Protein AF-A0A847XRB1-F1 (afdb_monomer_lite)

Radius of gyration: 18.7 Å; chains: 1; bounding box: 72×41×44 Å

pLDDT: mean 73.91, std 16.91, range [29.23, 96.62]

Sequence (181 aa):
MKMIVIVGLMLFAHIESNDKYLEAYTYLNNCKNLKELDKRICKNKSANHFPINVVHEVYPLSVLIFGKEIIQNSIMPNVPHNQTMLNEFIGEFDSEHNFEPFESNQLMDLFANNEKSQIYVAFSKPVGNLLFAELAYNLNPKAKVNSIRDLTRFNNGLAVLFIFDNNEKIKEVRKKLNHYD

Structure (mmCIF, N/CA/C/O backbone):
data_AF-A0A847XRB1-F1
#
_entry.id   AF-A0A847XRB1-F1
#
loop_
_atom_site.group_PDB
_atom_site.id
_atom_site.type_symbol
_atom_site.label_atom_id
_atom_site.label_alt_id
_atom_site.label_comp_id
_atom_site.label_asym_id
_atom_site.label_entity_id
_atom_site.label_seq_id
_atom_site.pdbx_PDB_ins_code
_atom_site.Cartn_x
_atom_site.Cartn_y
_atom_site.Cartn_z
_atom_site.occupancy
_atom_site.B_iso_or_equiv
_atom_site.auth_seq_id
_atom_site.auth_comp_id
_atom_site.auth_asym_id
_atom_site.auth_atom_id
_atom_site.pdbx_PDB_model_num
ATOM 1 N N . MET A 1 1 ? -53.043 23.570 14.976 1.00 44.16 1 MET A N 1
ATOM 2 C CA . MET A 1 1 ? -52.375 22.453 15.675 1.00 44.16 1 MET A CA 1
ATOM 3 C C . MET A 1 1 ? -52.204 21.283 14.713 1.00 44.16 1 MET A C 1
ATOM 5 O O . MET A 1 1 ? -53.174 20.591 14.446 1.00 44.16 1 MET A O 1
ATOM 9 N N . LYS A 1 2 ? -51.000 21.115 14.158 1.00 33.03 2 LYS A N 1
ATOM 10 C CA . LYS A 1 2 ? -50.297 19.833 13.967 1.00 33.03 2 LYS A CA 1
ATOM 11 C C . LYS A 1 2 ? -48.953 20.139 13.307 1.00 33.03 2 LYS A C 1
ATOM 13 O O . LYS A 1 2 ? -48.881 20.538 12.153 1.00 33.03 2 LYS A O 1
ATOM 18 N N . MET A 1 3 ? -47.926 20.031 14.137 1.00 32.31 3 MET A N 1
ATOM 19 C CA . MET A 1 3 ? -46.514 20.069 13.797 1.00 32.31 3 MET A CA 1
ATOM 20 C C . MET A 1 3 ? -46.191 18.751 13.090 1.00 32.31 3 MET A C 1
ATOM 22 O O . MET A 1 3 ? -46.518 17.693 13.625 1.00 32.31 3 MET A O 1
ATOM 26 N N . ILE A 1 4 ? -45.570 18.801 11.916 1.00 33.34 4 ILE A N 1
ATOM 27 C CA . ILE A 1 4 ? -44.864 17.644 11.367 1.00 33.34 4 ILE A CA 1
ATOM 28 C C . ILE A 1 4 ? -43.425 18.094 11.173 1.00 33.34 4 ILE A C 1
ATOM 30 O O . ILE A 1 4 ? -43.090 18.828 10.249 1.00 33.34 4 ILE A O 1
ATOM 34 N N . VAL A 1 5 ? -42.605 17.685 12.134 1.00 34.84 5 VAL A N 1
ATOM 35 C CA . VAL A 1 5 ? -41.154 17.671 12.032 1.00 34.84 5 VAL A CA 1
ATOM 36 C C . VAL A 1 5 ? -40.813 16.449 11.191 1.00 34.84 5 VAL A C 1
ATOM 38 O O . VAL A 1 5 ? -41.105 15.330 11.604 1.00 34.84 5 VAL A O 1
ATOM 41 N N . ILE A 1 6 ? -40.203 16.649 10.026 1.00 35.84 6 ILE A N 1
ATOM 42 C CA . ILE A 1 6 ? -39.497 15.569 9.337 1.00 35.84 6 ILE A CA 1
ATOM 43 C C . ILE A 1 6 ? -38.014 15.794 9.601 1.00 35.84 6 ILE A C 1
ATOM 45 O O . ILE A 1 6 ? -37.354 16.591 8.939 1.00 35.84 6 ILE A O 1
ATOM 49 N N . VAL A 1 7 ? -37.518 15.101 10.627 1.00 40.09 7 VAL A N 1
ATOM 50 C CA . VAL A 1 7 ? -36.095 14.806 10.788 1.00 40.09 7 VAL A CA 1
ATOM 51 C C . VAL A 1 7 ? -35.764 13.771 9.714 1.00 40.09 7 VAL A C 1
ATOM 53 O O . VAL A 1 7 ? -36.069 12.592 9.865 1.00 40.09 7 VAL A O 1
ATOM 56 N N . GLY A 1 8 ? -35.229 14.229 8.586 1.00 29.50 8 GLY A N 1
ATOM 57 C CA . GLY A 1 8 ? -34.733 13.368 7.518 1.00 29.50 8 GLY A CA 1
ATOM 58 C C . GLY A 1 8 ? -33.240 13.148 7.702 1.00 29.50 8 GLY A C 1
ATOM 59 O O . GLY A 1 8 ? -32.460 14.069 7.490 1.00 29.50 8 GLY A O 1
ATOM 60 N N . LEU A 1 9 ? -32.891 11.944 8.151 1.00 30.52 9 LEU A N 1
ATOM 61 C CA . LEU A 1 9 ? -31.550 11.433 8.421 1.00 30.52 9 LEU A CA 1
ATOM 62 C C . LEU A 1 9 ? -30.497 11.845 7.379 1.00 30.52 9 LEU A C 1
ATOM 64 O O . LEU A 1 9 ? -30.696 11.707 6.174 1.00 30.52 9 LEU A O 1
ATOM 68 N N . MET A 1 10 ? -29.332 12.237 7.897 1.00 33.31 10 MET A N 1
ATOM 69 C CA . MET A 1 10 ? -28.056 12.259 7.188 1.00 33.31 10 MET A CA 1
ATOM 70 C C . MET A 1 10 ? -27.779 10.888 6.555 1.00 33.31 10 MET A C 1
ATOM 72 O O . MET A 1 10 ? -27.400 9.945 7.244 1.00 33.31 10 MET A O 1
ATOM 76 N N . LEU A 1 11 ? -27.917 10.793 5.238 1.00 29.23 11 LEU A N 1
ATOM 77 C CA . LEU A 1 11 ? -27.205 9.812 4.427 1.00 29.23 11 LEU A CA 1
ATOM 78 C C . LEU A 1 11 ? -26.038 10.556 3.783 1.00 29.23 11 LEU A C 1
ATOM 80 O O . LEU A 1 11 ? -26.133 11.059 2.666 1.00 29.23 11 LEU A O 1
ATOM 84 N N . PHE A 1 12 ? -24.934 10.668 4.523 1.00 34.16 12 PHE A N 1
ATOM 85 C CA . PHE A 1 12 ? -23.647 10.931 3.895 1.00 34.16 12 PHE A CA 1
ATOM 86 C C . PHE A 1 12 ? -23.272 9.665 3.128 1.00 34.16 12 PHE A C 1
ATOM 88 O O . PHE A 1 12 ? -22.651 8.756 3.671 1.00 34.16 12 PHE A O 1
ATOM 95 N N . ALA A 1 13 ? -23.670 9.600 1.859 1.00 32.03 13 ALA A N 1
ATOM 96 C CA . ALA A 1 13 ? -22.897 8.856 0.882 1.00 32.03 13 ALA A CA 1
ATOM 97 C C . ALA A 1 13 ? -21.523 9.536 0.8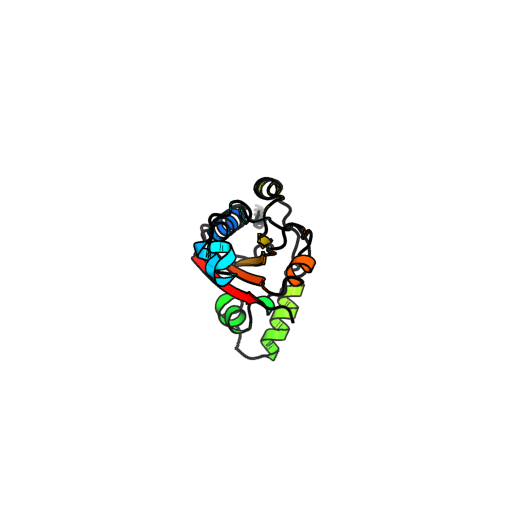51 1.00 32.03 13 ALA A C 1
ATOM 99 O O . ALA A 1 13 ? -21.351 10.604 0.263 1.00 32.03 13 ALA A O 1
ATOM 100 N N . HIS A 1 14 ? -20.592 8.987 1.627 1.00 38.59 14 HIS A N 1
ATOM 101 C CA . HIS A 1 14 ? -19.204 9.404 1.651 1.00 38.59 14 HIS A CA 1
ATOM 102 C C . HIS A 1 14 ? -18.666 9.105 0.251 1.00 38.59 14 HIS A C 1
ATOM 104 O O . HIS A 1 14 ? -18.404 7.956 -0.091 1.00 38.59 14 HIS A O 1
ATOM 110 N N . ILE A 1 15 ? -18.604 10.128 -0.599 1.00 41.69 15 ILE A N 1
ATOM 111 C CA . ILE A 1 15 ? -17.754 10.092 -1.782 1.00 41.69 15 ILE A CA 1
ATOM 112 C C . ILE A 1 15 ? -16.354 9.932 -1.199 1.00 41.69 15 ILE A C 1
ATOM 114 O O . ILE A 1 15 ? -15.816 10.883 -0.635 1.00 41.69 15 ILE A O 1
ATOM 118 N N . GLU A 1 16 ? -15.832 8.707 -1.203 1.00 52.34 16 GLU A N 1
ATOM 119 C CA . GLU A 1 16 ? -14.469 8.436 -0.769 1.00 52.34 16 GLU A CA 1
ATOM 120 C C . GLU A 1 16 ? -13.547 9.317 -1.601 1.00 52.34 16 GLU A C 1
ATOM 122 O O . GLU A 1 16 ? -13.468 9.208 -2.825 1.00 52.34 16 GLU A O 1
ATOM 127 N N . SER A 1 17 ? -12.942 10.281 -0.922 1.00 54.03 17 SER A N 1
ATOM 128 C CA . SER A 1 17 ? -12.148 11.315 -1.546 1.00 54.03 17 SER A CA 1
ATOM 129 C C . SER A 1 17 ? -10.959 10.706 -2.283 1.00 54.03 17 SER A C 1
ATOM 131 O O . SER A 1 17 ? -10.149 9.971 -1.706 1.00 54.03 17 SER A O 1
ATOM 133 N N . ASN A 1 18 ? -10.822 11.066 -3.561 1.00 68.00 18 ASN A N 1
ATOM 134 C CA . ASN A 1 18 ? -9.648 10.773 -4.384 1.00 68.00 18 ASN A CA 1
ATOM 135 C C . ASN A 1 18 ? -8.331 11.260 -3.726 1.00 68.00 18 ASN A C 1
ATOM 137 O O . ASN A 1 18 ? -7.251 10.795 -4.100 1.00 68.00 18 ASN A O 1
ATOM 141 N N . ASP A 1 19 ? -8.391 12.153 -2.732 1.00 80.19 19 ASP A N 1
ATOM 142 C CA . ASP A 1 19 ? -7.217 12.776 -2.121 1.00 80.19 19 ASP A CA 1
ATOM 143 C C . ASP A 1 19 ? -6.359 11.782 -1.327 1.00 80.19 19 ASP A C 1
ATOM 145 O O . ASP A 1 19 ? -5.130 11.852 -1.400 1.00 80.19 19 ASP A O 1
ATOM 149 N N . LYS A 1 20 ? -6.965 10.795 -0.645 1.00 86.44 20 LYS A N 1
ATOM 150 C CA . LYS A 1 20 ? -6.208 9.755 0.087 1.00 86.44 20 LYS A CA 1
ATOM 151 C C . LYS A 1 20 ? -5.339 8.922 -0.853 1.00 86.44 20 LYS A C 1
ATOM 153 O O . LYS A 1 20 ? -4.178 8.645 -0.550 1.00 86.44 20 LYS A O 1
ATOM 158 N N . TYR A 1 21 ? -5.887 8.552 -2.008 1.00 85.62 21 TYR A N 1
ATOM 159 C CA . TYR A 1 21 ? -5.166 7.803 -3.034 1.00 85.62 21 TYR A CA 1
ATOM 160 C C . TYR A 1 21 ? -4.049 8.625 -3.664 1.00 85.62 21 TYR A C 1
ATOM 162 O O . TYR A 1 21 ? -2.940 8.119 -3.832 1.00 85.62 21 TYR A O 1
ATOM 170 N N . LEU A 1 22 ? -4.310 9.896 -3.981 1.00 85.12 22 LEU A N 1
ATOM 171 C CA . LEU A 1 22 ? -3.303 10.786 -4.555 1.00 85.12 22 LEU A CA 1
ATOM 172 C C . LEU A 1 22 ? -2.139 11.028 -3.583 1.00 85.12 22 LEU A C 1
ATOM 174 O O . LEU A 1 22 ? -0.971 10.983 -3.982 1.00 85.12 22 LEU A O 1
ATOM 178 N N . GLU A 1 23 ? -2.443 11.252 -2.306 1.00 90.50 23 GLU A N 1
ATOM 179 C CA . GLU A 1 23 ? -1.453 11.428 -1.244 1.00 90.50 23 GLU A CA 1
ATOM 180 C C . GLU A 1 23 ? -0.621 10.145 -1.053 1.00 90.50 23 GLU A C 1
ATOM 182 O O . GLU A 1 23 ? 0.613 10.199 -1.054 1.00 90.50 23 GLU A O 1
ATOM 187 N N . ALA A 1 24 ? -1.269 8.975 -0.984 1.00 91.19 24 ALA A N 1
ATOM 188 C CA . ALA A 1 24 ? -0.596 7.680 -0.877 1.00 91.19 24 ALA A CA 1
ATOM 189 C C . ALA A 1 24 ? 0.280 7.373 -2.098 1.00 91.19 24 ALA A C 1
ATOM 191 O O . ALA A 1 24 ? 1.436 6.972 -1.952 1.00 91.19 24 ALA A O 1
ATOM 192 N N . TYR A 1 25 ? -0.222 7.618 -3.307 1.00 87.31 25 TYR A N 1
ATOM 193 C CA . TYR A 1 25 ? 0.550 7.457 -4.533 1.00 87.31 25 TYR A CA 1
ATOM 194 C C . TYR A 1 25 ? 1.766 8.383 -4.556 1.00 87.31 25 TYR A C 1
ATOM 196 O O . TYR A 1 25 ? 2.877 7.928 -4.817 1.00 87.31 25 TYR A O 1
ATOM 204 N N . THR A 1 26 ? 1.593 9.662 -4.215 1.00 87.19 26 THR A N 1
ATOM 205 C CA . THR A 1 26 ? 2.699 10.630 -4.140 1.00 87.19 26 THR A CA 1
ATOM 206 C C . THR A 1 26 ? 3.749 10.193 -3.120 1.00 87.19 26 THR A C 1
ATOM 208 O O . THR A 1 26 ? 4.952 10.285 -3.383 1.00 87.19 26 THR A O 1
ATOM 211 N N . TYR A 1 27 ? 3.312 9.658 -1.977 1.00 91.44 27 TYR A N 1
ATOM 212 C CA . TYR A 1 27 ? 4.201 9.092 -0.970 1.00 91.44 27 TYR A CA 1
ATOM 213 C C . TYR A 1 27 ? 4.998 7.899 -1.515 1.00 91.44 27 TYR A C 1
ATOM 215 O O . TYR A 1 27 ? 6.211 7.828 -1.301 1.00 91.44 27 TYR A O 1
ATOM 223 N N . LEU A 1 28 ? 4.346 6.963 -2.209 1.00 88.44 28 LEU A N 1
ATOM 224 C CA . LEU A 1 28 ? 4.997 5.769 -2.756 1.00 88.44 28 LEU A CA 1
ATOM 225 C C . LEU A 1 28 ? 5.900 6.098 -3.940 1.00 88.44 28 LEU A C 1
ATOM 227 O O . LEU A 1 28 ? 6.988 5.539 -4.046 1.00 88.44 28 LEU A O 1
ATOM 231 N N . ASN A 1 29 ? 5.531 7.075 -4.766 1.00 83.62 29 ASN A N 1
ATOM 232 C CA . ASN A 1 29 ? 6.309 7.549 -5.911 1.00 83.62 29 ASN A CA 1
ATOM 233 C C . ASN A 1 29 ? 7.577 8.341 -5.500 1.00 83.62 29 ASN A C 1
ATOM 235 O O . ASN A 1 29 ? 8.129 9.130 -6.265 1.00 83.62 29 ASN A O 1
ATOM 239 N N . ASN A 1 30 ? 8.065 8.120 -4.276 1.00 83.75 30 ASN A N 1
ATOM 240 C CA . ASN A 1 30 ? 9.294 8.653 -3.719 1.00 83.75 30 ASN A CA 1
ATOM 241 C C . ASN A 1 30 ? 10.207 7.500 -3.276 1.00 83.75 30 ASN A C 1
ATOM 243 O O . ASN A 1 30 ? 9.949 6.809 -2.291 1.00 83.75 30 ASN A O 1
ATOM 247 N N . CYS A 1 31 ? 11.351 7.351 -3.949 1.00 79.44 31 CYS A N 1
ATOM 248 C CA . CYS A 1 31 ? 12.332 6.293 -3.676 1.00 79.44 31 CYS A CA 1
ATOM 249 C C . CYS A 1 31 ? 12.782 6.202 -2.208 1.00 79.44 31 CYS A C 1
ATOM 251 O O . CYS A 1 31 ? 13.107 5.114 -1.732 1.00 79.44 31 CYS A O 1
ATOM 253 N N . LYS A 1 32 ? 12.831 7.322 -1.471 1.00 83.25 32 LYS A N 1
ATOM 254 C CA . LYS A 1 32 ? 13.231 7.302 -0.052 1.00 83.25 32 LYS A CA 1
ATOM 255 C C . LYS A 1 32 ? 12.247 6.500 0.799 1.00 83.25 32 LYS A C 1
ATOM 257 O O . LYS A 1 32 ? 12.672 5.878 1.770 1.00 83.25 32 LYS A O 1
ATOM 262 N N . ASN A 1 33 ? 10.976 6.496 0.407 1.00 85.44 33 ASN A N 1
ATOM 263 C CA . ASN A 1 33 ? 9.896 5.790 1.083 1.00 85.44 33 ASN A CA 1
ATOM 264 C C . ASN A 1 33 ? 9.804 4.310 0.684 1.00 85.44 33 ASN A C 1
ATOM 266 O O . ASN A 1 33 ? 9.090 3.570 1.355 1.00 85.44 33 ASN A O 1
ATOM 270 N N . LEU A 1 34 ? 10.519 3.884 -0.365 1.00 81.38 34 LEU A N 1
ATOM 271 C CA . LEU A 1 34 ? 10.528 2.505 -0.874 1.00 81.38 34 LEU A CA 1
ATOM 272 C C . LEU A 1 34 ? 11.869 1.784 -0.684 1.00 81.38 34 LEU A C 1
ATOM 274 O O . LEU A 1 34 ? 12.061 0.683 -1.195 1.00 81.38 34 LEU A O 1
ATOM 278 N N . LYS A 1 35 ? 12.819 2.384 0.042 1.00 78.38 35 LYS A N 1
ATOM 279 C CA . LYS A 1 35 ? 14.164 1.816 0.249 1.00 78.38 35 LYS A CA 1
ATOM 280 C C . LYS A 1 35 ? 14.140 0.420 0.888 1.00 78.38 35 LYS A C 1
ATOM 282 O O . LYS A 1 35 ? 15.120 -0.311 0.755 1.00 78.38 35 LYS A O 1
ATOM 287 N N . GLU A 1 36 ? 13.074 0.099 1.622 1.00 78.69 36 GLU A N 1
ATOM 288 C CA . GLU A 1 36 ? 12.857 -1.187 2.279 1.00 78.69 36 GLU A CA 1
ATOM 289 C C . GLU A 1 36 ? 12.544 -2.308 1.282 1.00 78.69 36 GLU A C 1
ATOM 291 O O . GLU A 1 36 ? 12.980 -3.428 1.517 1.00 78.69 36 GLU A O 1
ATOM 296 N N . LEU A 1 37 ? 11.847 -2.011 0.177 1.00 77.56 37 LEU A N 1
ATOM 297 C CA . LEU A 1 37 ? 11.430 -3.001 -0.823 1.00 77.56 37 LEU A CA 1
ATOM 298 C C . LEU A 1 37 ? 12.637 -3.587 -1.577 1.00 77.56 37 LEU A C 1
ATOM 300 O O . LEU A 1 37 ? 12.780 -4.801 -1.670 1.00 77.56 37 LEU A O 1
ATOM 304 N N . ASP A 1 38 ? 13.529 -2.725 -2.076 1.00 73.12 38 ASP A N 1
ATOM 305 C CA . ASP A 1 38 ? 14.890 -3.085 -2.493 1.00 73.12 38 ASP A CA 1
ATOM 306 C C . ASP A 1 38 ? 15.716 -1.808 -2.689 1.00 73.12 38 ASP A C 1
ATOM 308 O O . ASP A 1 38 ? 15.345 -0.886 -3.421 1.00 73.12 38 ASP A O 1
ATOM 312 N N . LYS A 1 39 ? 16.918 -1.772 -2.109 1.00 72.12 39 LYS A N 1
ATOM 313 C CA . LYS A 1 39 ? 17.873 -0.690 -2.362 1.00 72.12 39 LYS A CA 1
ATOM 314 C C . LYS A 1 39 ? 18.235 -0.578 -3.846 1.00 72.12 39 LYS A C 1
ATOM 316 O O . LYS A 1 39 ? 18.568 0.522 -4.260 1.00 72.12 39 LYS A O 1
ATOM 321 N N . ARG A 1 40 ? 18.209 -1.662 -4.636 1.00 67.19 40 ARG A N 1
ATOM 322 C CA . ARG A 1 40 ? 18.515 -1.690 -6.082 1.00 67.19 40 ARG A CA 1
ATOM 323 C C . ARG A 1 40 ? 17.494 -0.929 -6.916 1.00 67.19 40 ARG A C 1
ATOM 325 O O . ARG A 1 40 ? 17.917 -0.184 -7.796 1.00 67.19 40 ARG A O 1
ATOM 332 N N . ILE A 1 41 ? 16.204 -1.039 -6.591 1.00 69.12 41 ILE A N 1
ATOM 333 C CA . ILE A 1 41 ? 15.139 -0.229 -7.209 1.00 69.12 41 ILE A CA 1
ATOM 334 C C . ILE A 1 41 ? 15.480 1.259 -7.083 1.00 69.12 41 ILE A C 1
ATOM 336 O O . ILE A 1 41 ? 15.352 2.011 -8.048 1.00 69.12 41 ILE A O 1
ATOM 340 N N . CYS A 1 42 ? 16.002 1.651 -5.916 1.00 70.00 42 CYS A N 1
ATOM 341 C CA . CYS A 1 42 ? 16.349 3.030 -5.583 1.00 70.00 42 CYS A CA 1
ATOM 342 C C . CYS A 1 42 ? 17.805 3.424 -5.910 1.00 70.00 42 CYS A C 1
ATOM 344 O O . CYS A 1 42 ? 18.158 4.595 -5.770 1.00 70.00 42 CYS A O 1
ATOM 346 N N . LYS A 1 43 ? 18.682 2.479 -6.290 1.00 63.22 43 LYS A N 1
ATOM 347 C CA . LYS A 1 43 ? 20.142 2.710 -6.370 1.00 63.22 43 LYS A CA 1
ATOM 348 C C . LYS A 1 43 ? 20.632 3.282 -7.688 1.00 63.22 43 LYS A C 1
ATOM 350 O O . LYS A 1 43 ? 21.797 3.638 -7.765 1.00 63.22 43 LYS A O 1
ATOM 355 N N . ASN A 1 44 ? 19.778 3.443 -8.685 1.00 51.31 44 ASN A N 1
ATOM 356 C CA . ASN A 1 44 ? 20.116 4.161 -9.905 1.00 51.31 44 ASN A CA 1
ATOM 357 C C . ASN A 1 44 ? 18.912 5.010 -10.298 1.00 51.31 44 ASN A C 1
ATOM 359 O O . ASN A 1 44 ? 17.784 4.536 -10.197 1.00 51.31 44 ASN A O 1
ATOM 363 N N . LYS A 1 45 ? 19.143 6.243 -10.770 1.00 48.50 45 LYS A N 1
ATOM 364 C CA . LYS A 1 45 ? 18.142 7.106 -11.429 1.00 48.50 45 LYS A CA 1
ATOM 365 C C . LYS A 1 45 ? 17.683 6.491 -12.765 1.00 48.50 45 LYS A C 1
ATOM 367 O O . LYS A 1 45 ? 17.820 7.089 -13.827 1.00 48.50 45 LYS A O 1
ATOM 372 N N . SER A 1 46 ? 17.214 5.254 -12.723 1.00 51.44 46 SER A N 1
ATOM 373 C CA . SER A 1 46 ? 16.608 4.552 -13.833 1.00 51.44 46 SER A CA 1
ATOM 374 C C . SER A 1 46 ? 15.180 5.073 -13.921 1.00 51.44 46 SER A C 1
ATOM 376 O O . SER A 1 46 ? 14.320 4.700 -13.126 1.00 51.44 46 SER A O 1
ATOM 378 N N . ALA A 1 47 ? 14.933 5.946 -14.897 1.00 56.34 47 ALA A N 1
ATOM 379 C CA . ALA A 1 47 ? 13.587 6.352 -15.301 1.00 56.34 47 ALA A CA 1
ATOM 380 C C . ALA A 1 47 ? 12.700 5.156 -15.714 1.00 56.34 47 ALA A C 1
ATOM 382 O O . ALA A 1 47 ? 11.538 5.346 -16.032 1.00 56.34 47 ALA A O 1
ATOM 383 N N . ASN A 1 48 ? 13.235 3.930 -15.716 1.00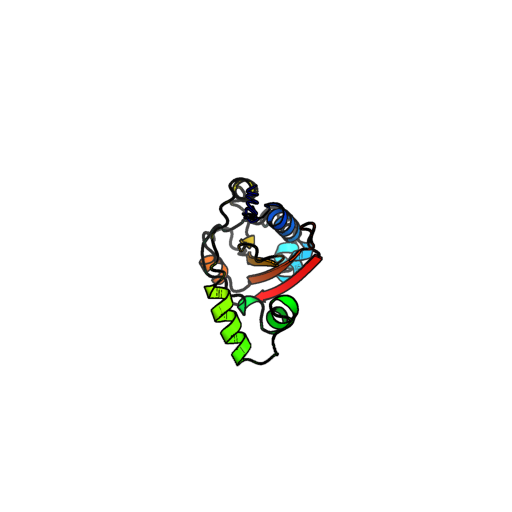 59.78 48 ASN A N 1
ATOM 384 C CA . ASN A 1 48 ? 12.513 2.723 -16.087 1.00 59.78 48 ASN A CA 1
ATOM 385 C C . ASN A 1 48 ? 11.782 2.089 -14.892 1.00 59.78 48 ASN A C 1
ATOM 387 O O . ASN A 1 48 ? 10.899 1.277 -15.101 1.00 59.78 48 ASN A O 1
ATOM 391 N N . HIS A 1 49 ? 12.119 2.413 -13.637 1.00 68.50 49 HIS A N 1
ATOM 392 C CA . HIS A 1 49 ? 11.407 1.838 -12.479 1.00 68.50 49 HIS A CA 1
ATOM 393 C C . HIS A 1 49 ? 10.225 2.695 -12.005 1.00 68.50 49 HIS A C 1
ATOM 395 O O . HIS A 1 49 ? 9.437 2.240 -11.187 1.00 68.50 49 HIS A O 1
ATOM 401 N N . PHE A 1 50 ? 10.128 3.936 -12.482 1.00 70.94 50 PHE A N 1
ATOM 402 C CA . PHE A 1 50 ? 9.153 4.933 -12.044 1.00 70.94 50 PHE A CA 1
ATOM 403 C C . PHE A 1 50 ? 8.585 5.695 -13.251 1.00 70.94 50 PHE A C 1
ATOM 405 O O . PHE A 1 50 ? 9.250 5.742 -14.285 1.00 70.94 50 PHE A O 1
ATOM 412 N N . PRO A 1 51 ? 7.419 6.359 -13.132 1.00 75.44 51 PRO A N 1
ATOM 413 C CA . PRO A 1 51 ? 6.455 6.275 -12.026 1.00 75.44 51 PRO A CA 1
ATOM 414 C C . PRO A 1 51 ? 5.874 4.870 -11.822 1.00 75.44 51 PRO A C 1
ATOM 416 O O . PRO A 1 51 ? 5.918 4.053 -12.736 1.00 75.44 51 PRO A O 1
ATOM 419 N N . ILE A 1 52 ? 5.386 4.586 -10.615 1.00 81.06 52 ILE A N 1
ATOM 420 C CA . ILE A 1 52 ? 4.796 3.290 -10.232 1.00 81.06 52 ILE A CA 1
ATOM 421 C C . ILE A 1 52 ? 3.539 3.012 -11.067 1.00 81.06 52 ILE A C 1
ATOM 423 O O . ILE A 1 52 ? 2.725 3.912 -11.252 1.00 81.06 52 ILE A O 1
ATOM 427 N N . ASN A 1 53 ? 3.362 1.769 -11.519 1.00 80.56 53 ASN A N 1
ATOM 428 C CA . ASN A 1 53 ? 2.128 1.328 -12.169 1.00 80.56 53 ASN A CA 1
ATOM 429 C C . ASN A 1 53 ? 1.093 0.889 -11.137 1.00 80.56 53 ASN A C 1
ATOM 431 O O . ASN A 1 53 ? 1.392 0.073 -10.265 1.00 80.56 53 ASN A O 1
ATOM 435 N N . VAL A 1 54 ? -0.136 1.382 -11.256 1.00 78.25 54 VAL A N 1
ATOM 436 C CA . VAL A 1 54 ? -1.244 0.890 -10.434 1.00 78.25 54 VAL A CA 1
ATOM 437 C C . VAL A 1 54 ? -1.901 -0.286 -11.144 1.00 78.25 54 VAL A C 1
ATOM 439 O O . VAL A 1 54 ? -2.259 -0.203 -12.317 1.00 78.25 54 VAL A O 1
ATOM 442 N N . VAL A 1 55 ? -2.014 -1.403 -10.436 1.00 76.94 55 VAL A N 1
ATOM 443 C CA . VAL A 1 55 ? -2.706 -2.600 -10.903 1.00 76.94 55 VAL A CA 1
ATOM 444 C C . VAL A 1 55 ? -4.163 -2.486 -10.486 1.00 76.94 55 VAL A C 1
ATOM 446 O O . VAL A 1 55 ? -4.477 -2.383 -9.299 1.00 76.94 55 VAL A O 1
ATOM 449 N N . HIS A 1 56 ? -5.045 -2.512 -11.478 1.00 69.50 56 HIS A N 1
ATOM 450 C CA . HIS A 1 56 ? -6.485 -2.460 -11.286 1.00 69.50 56 HIS A CA 1
ATOM 451 C C . HIS A 1 56 ? -7.037 -3.878 -11.297 1.00 69.50 56 HIS A C 1
ATOM 453 O O . HIS A 1 56 ? -7.459 -4.376 -12.337 1.00 69.50 56 HIS A O 1
ATOM 459 N N . GLU A 1 57 ? -7.011 -4.551 -10.151 1.00 59.44 57 GLU A N 1
ATOM 460 C CA . GLU A 1 57 ? -7.635 -5.865 -10.047 1.00 59.44 57 GLU A CA 1
ATOM 461 C C . GLU A 1 57 ? -8.283 -6.107 -8.690 1.00 59.44 57 GLU A C 1
ATOM 463 O O . GLU A 1 57 ? -7.859 -5.582 -7.661 1.00 59.44 57 GLU A O 1
ATOM 468 N N . VAL A 1 58 ? -9.330 -6.927 -8.734 1.00 49.91 58 VAL A N 1
ATOM 469 C CA . VAL A 1 58 ? -10.138 -7.361 -7.604 1.00 49.91 58 VAL A CA 1
ATOM 470 C C . VAL A 1 58 ? -9.560 -8.652 -7.051 1.00 49.91 58 VAL A C 1
ATOM 472 O O . VAL A 1 58 ? -9.594 -9.698 -7.699 1.00 49.91 58 VAL A O 1
ATOM 475 N N . TYR A 1 59 ? -9.068 -8.593 -5.823 1.00 59.50 59 TYR A N 1
ATOM 476 C CA . TYR A 1 59 ? -8.839 -9.778 -5.009 1.00 59.50 59 TYR A CA 1
ATOM 477 C C . TYR A 1 59 ? -9.032 -9.392 -3.546 1.00 59.50 59 TYR A C 1
ATOM 479 O O . TYR A 1 59 ? -8.684 -8.266 -3.187 1.00 59.50 59 TYR A O 1
ATOM 487 N N . PRO A 1 60 ? -9.549 -10.283 -2.688 1.00 56.34 60 PRO A N 1
ATOM 488 C CA . PRO A 1 60 ? -9.539 -10.034 -1.254 1.00 56.34 60 PRO A CA 1
ATOM 489 C C . PRO A 1 60 ? -8.085 -9.888 -0.785 1.00 56.34 60 PRO A C 1
ATOM 491 O O . PRO A 1 60 ? -7.330 -10.862 -0.753 1.00 56.34 60 PRO A O 1
ATOM 494 N N . LEU A 1 61 ? -7.666 -8.665 -0.461 1.00 66.81 61 LEU A N 1
ATOM 495 C CA . LEU A 1 61 ? -6.409 -8.443 0.242 1.00 66.81 61 LEU A CA 1
ATOM 496 C C . LEU A 1 61 ? -6.674 -8.760 1.710 1.00 66.81 61 LEU A C 1
ATOM 498 O O . LEU A 1 61 ? -7.386 -8.026 2.393 1.00 66.81 61 LEU A O 1
ATOM 502 N N . SER A 1 62 ? -6.092 -9.846 2.198 1.00 74.06 62 SER A N 1
ATOM 503 C CA . SER A 1 62 ? -6.197 -10.151 3.618 1.00 74.06 62 SER A CA 1
ATOM 504 C C . SER A 1 62 ? -5.277 -9.234 4.414 1.00 74.06 62 SER A C 1
ATOM 506 O O . SER A 1 62 ? -4.081 -9.132 4.118 1.00 74.06 62 SER A O 1
ATOM 508 N N . VAL A 1 63 ? -5.786 -8.618 5.483 1.00 85.31 63 VAL A N 1
ATOM 509 C CA . VAL A 1 63 ? -4.959 -7.786 6.382 1.00 85.31 63 VAL A CA 1
ATOM 510 C C . VAL A 1 63 ? -3.848 -8.582 7.084 1.00 85.31 63 VAL A C 1
ATOM 512 O O . VAL A 1 63 ? -2.924 -7.987 7.644 1.00 85.31 63 VAL A O 1
ATOM 515 N N . LEU A 1 64 ? -3.868 -9.920 6.993 1.00 85.62 64 LEU A N 1
ATOM 516 C CA . LEU A 1 64 ? -2.783 -10.810 7.421 1.00 85.62 64 LEU A CA 1
ATOM 517 C C . LEU A 1 64 ? -1.408 -10.419 6.877 1.00 85.62 64 LEU A C 1
ATOM 519 O O . LEU A 1 64 ? -0.414 -10.624 7.578 1.00 85.62 64 LEU A O 1
ATOM 523 N N . ILE A 1 65 ? -1.334 -9.821 5.684 1.00 83.00 65 ILE A N 1
ATOM 524 C CA . ILE A 1 65 ? -0.065 -9.395 5.066 1.00 83.00 65 ILE A CA 1
ATOM 525 C C . ILE A 1 65 ? 0.736 -8.419 5.943 1.00 83.00 65 ILE A C 1
ATOM 527 O O . ILE A 1 65 ? 1.956 -8.311 5.819 1.00 83.00 65 ILE A O 1
ATOM 531 N N . PHE A 1 66 ? 0.072 -7.711 6.861 1.00 87.50 66 PHE A N 1
ATOM 532 C CA . PHE A 1 66 ? 0.710 -6.768 7.778 1.00 87.50 66 PHE A CA 1
ATOM 533 C C . PHE A 1 66 ? 1.331 -7.442 9.006 1.00 87.50 66 PHE A C 1
ATOM 535 O O . PHE A 1 66 ? 2.156 -6.843 9.701 1.00 87.50 66 PHE A O 1
ATOM 542 N N . GLY A 1 67 ? 0.982 -8.702 9.261 1.00 88.25 67 GLY A N 1
ATOM 543 C CA . GLY A 1 67 ? 1.401 -9.440 10.439 1.00 88.25 67 GLY A CA 1
ATOM 544 C C . GLY A 1 67 ? 0.739 -8.955 11.732 1.00 88.25 67 GLY A C 1
ATOM 545 O O . GLY A 1 67 ? 0.199 -7.853 11.843 1.00 88.25 67 GLY A O 1
ATOM 546 N N . LYS A 1 68 ? 0.817 -9.814 12.751 1.00 89.06 68 LYS A N 1
ATOM 547 C CA . LYS A 1 68 ? 0.103 -9.662 14.026 1.00 89.06 68 LYS A CA 1
ATOM 548 C C . LYS A 1 68 ? 0.329 -8.310 14.714 1.00 89.06 68 LYS A C 1
ATOM 550 O O . LYS A 1 68 ? -0.631 -7.716 15.185 1.00 89.06 68 LYS A O 1
ATOM 555 N N . GLU A 1 69 ? 1.568 -7.827 14.767 1.00 90.19 69 GLU A N 1
ATOM 556 C CA . GLU A 1 69 ? 1.916 -6.594 15.488 1.00 90.19 69 GLU A CA 1
ATOM 557 C C . GLU A 1 69 ? 1.220 -5.355 14.905 1.00 90.19 69 GLU A C 1
ATOM 559 O O . GLU A 1 69 ? 0.609 -4.585 15.643 1.00 90.19 69 GLU A O 1
ATOM 564 N N . ILE A 1 70 ? 1.269 -5.170 13.580 1.00 91.44 70 ILE A N 1
ATOM 565 C CA . ILE A 1 70 ? 0.635 -4.016 12.927 1.00 91.44 70 ILE A CA 1
ATOM 566 C C . ILE A 1 70 ? -0.886 -4.112 13.056 1.00 91.44 70 ILE A C 1
ATOM 568 O O . ILE A 1 70 ? -1.528 -3.113 13.380 1.00 91.44 70 ILE A O 1
ATOM 572 N N . ILE A 1 71 ? -1.457 -5.306 12.866 1.00 90.81 71 ILE A N 1
ATOM 573 C CA . ILE A 1 71 ? -2.900 -5.522 13.022 1.00 90.81 71 ILE A CA 1
ATOM 574 C C . ILE A 1 71 ? -3.335 -5.123 14.434 1.00 90.81 71 ILE A C 1
ATOM 576 O O . ILE A 1 71 ? -4.218 -4.285 14.599 1.00 90.81 71 ILE A O 1
ATOM 580 N N . GLN A 1 72 ? -2.658 -5.648 15.453 1.00 90.12 72 GLN A N 1
ATOM 581 C CA . GLN A 1 72 ? -3.004 -5.410 16.851 1.00 90.12 72 GLN A CA 1
ATOM 582 C C . GLN A 1 72 ? -2.804 -3.966 17.298 1.00 90.12 72 GLN A C 1
ATOM 584 O O . GLN A 1 72 ? -3.577 -3.503 18.120 1.00 90.12 72 GLN A O 1
ATOM 589 N N . ASN A 1 73 ? -1.809 -3.252 16.776 1.00 90.88 73 ASN A N 1
ATOM 590 C CA . ASN A 1 73 ? -1.487 -1.905 17.253 1.00 90.88 73 ASN A CA 1
ATOM 591 C C . ASN A 1 73 ? -2.121 -0.787 16.420 1.00 90.88 73 ASN A C 1
ATOM 593 O O . ASN A 1 73 ? -2.193 0.349 16.881 1.00 90.88 73 ASN A O 1
ATOM 597 N N . SER A 1 74 ? -2.489 -1.055 15.164 1.00 91.25 74 SER A N 1
ATOM 598 C CA . SER A 1 74 ? -2.892 -0.008 14.211 1.00 91.25 74 SER A CA 1
ATOM 599 C C . SER A 1 74 ? -4.237 -0.256 13.536 1.00 91.25 74 SER A C 1
ATOM 601 O O . SER A 1 74 ? -4.864 0.715 13.128 1.00 91.25 74 SER A O 1
ATOM 603 N N . ILE A 1 75 ? -4.697 -1.507 13.434 1.00 89.62 75 ILE A N 1
ATOM 604 C CA . ILE A 1 75 ? -5.976 -1.840 12.785 1.00 89.62 75 ILE A CA 1
ATOM 605 C C . ILE A 1 75 ? -7.048 -2.145 13.842 1.00 89.62 75 ILE A C 1
ATOM 607 O O . ILE A 1 75 ? -8.142 -1.594 13.782 1.00 89.62 75 ILE A O 1
ATOM 611 N N . MET A 1 76 ? -6.714 -2.946 14.860 1.00 88.94 76 MET A N 1
ATOM 612 C CA . MET A 1 76 ? -7.617 -3.324 15.958 1.00 88.94 76 MET A CA 1
ATOM 613 C C . MET A 1 76 ? -7.035 -3.043 17.365 1.00 88.94 76 MET A C 1
ATOM 615 O O . MET A 1 76 ? -6.989 -3.939 18.210 1.00 88.94 76 MET A O 1
ATOM 619 N N . PRO A 1 77 ? -6.620 -1.798 17.676 1.00 84.81 77 PRO A N 1
ATOM 620 C CA . PRO A 1 77 ? -5.918 -1.457 18.925 1.00 84.81 77 PRO A CA 1
ATOM 621 C C . PRO A 1 77 ? -6.683 -1.765 20.219 1.00 84.81 77 PRO A C 1
ATOM 623 O O . PRO A 1 77 ? -6.074 -1.870 21.280 1.00 84.81 77 PRO A O 1
ATOM 626 N N . ASN A 1 78 ? -8.006 -1.919 20.149 1.00 84.00 78 ASN A N 1
ATOM 627 C CA . ASN A 1 78 ? -8.865 -2.103 21.319 1.00 84.00 78 ASN A CA 1
ATOM 628 C C . ASN A 1 78 ? -9.227 -3.576 21.595 1.00 84.00 78 ASN A C 1
ATOM 630 O O . ASN A 1 78 ? -10.073 -3.841 22.448 1.00 84.00 78 ASN A O 1
ATOM 634 N N . VAL A 1 79 ? -8.619 -4.531 20.881 1.00 76.69 79 VAL A N 1
ATOM 635 C CA . VAL A 1 79 ? -8.932 -5.965 20.991 1.00 76.69 79 VAL A CA 1
ATOM 636 C C . VAL A 1 79 ? -7.801 -6.711 21.723 1.00 76.69 79 VAL A C 1
ATOM 638 O O . VAL A 1 79 ? -6.627 -6.505 21.402 1.00 76.69 79 VAL A O 1
ATOM 641 N N . PRO A 1 80 ? -8.108 -7.599 22.695 1.00 80.25 80 PRO A N 1
ATOM 642 C CA . PRO A 1 80 ? -7.097 -8.378 23.415 1.00 80.25 80 PRO A CA 1
ATOM 643 C C . PRO A 1 80 ? -6.149 -9.168 22.496 1.00 80.25 80 PRO A C 1
ATOM 645 O O . PRO A 1 80 ? -6.560 -9.758 21.501 1.00 80.25 80 PRO A O 1
ATOM 648 N N . HIS A 1 81 ? -4.863 -9.252 22.858 1.00 82.31 81 HIS A N 1
ATOM 649 C CA . HIS A 1 81 ? -3.801 -9.726 21.955 1.00 82.31 81 HIS A CA 1
ATOM 650 C C . HIS A 1 81 ? -3.673 -11.259 21.743 1.00 82.31 81 HIS A C 1
ATOM 652 O O . HIS A 1 81 ? -2.585 -11.756 21.406 1.00 82.31 81 HIS A O 1
ATOM 658 N N . ASN A 1 82 ? -4.750 -12.033 21.902 1.00 83.88 82 ASN A N 1
ATOM 659 C CA . ASN A 1 82 ? -4.713 -13.489 21.702 1.00 83.88 82 ASN A CA 1
ATOM 660 C C . ASN A 1 82 ? -4.818 -13.889 20.206 1.00 83.88 82 ASN A C 1
ATOM 662 O O . ASN A 1 82 ? -5.149 -13.070 19.353 1.00 83.88 82 ASN A O 1
ATOM 666 N N . GLN A 1 83 ? -4.444 -15.131 19.867 1.00 82.06 83 GLN A N 1
ATOM 667 C CA . GLN A 1 83 ? -4.380 -15.604 18.472 1.00 82.06 83 GLN A CA 1
ATOM 668 C C . GLN A 1 83 ? -5.749 -15.983 17.890 1.00 82.06 83 GLN A C 1
ATOM 670 O O . GLN A 1 83 ? -5.987 -15.732 16.714 1.00 82.06 83 GLN A O 1
ATOM 675 N N . THR A 1 84 ? -6.643 -16.561 18.692 1.00 84.00 84 THR A N 1
ATOM 676 C CA . THR A 1 84 ? -7.989 -16.947 18.243 1.00 84.00 84 THR A CA 1
ATOM 677 C C . THR A 1 84 ? -8.789 -15.724 17.793 1.00 84.00 84 THR A C 1
ATOM 679 O O . THR A 1 84 ? -9.277 -15.707 16.669 1.00 84.00 84 THR A O 1
ATOM 682 N N . MET A 1 85 ? -8.791 -14.654 18.596 1.00 85.94 85 MET A N 1
ATOM 683 C CA . MET A 1 85 ? -9.447 -13.384 18.264 1.00 85.94 85 MET A CA 1
ATOM 684 C C . MET A 1 85 ? -8.839 -12.709 17.037 1.00 85.94 85 MET A C 1
ATOM 686 O O . MET A 1 85 ? -9.552 -12.056 16.291 1.00 85.94 85 MET A O 1
ATOM 690 N N . LEU A 1 86 ? -7.528 -12.855 16.814 1.00 87.00 86 LEU A N 1
ATOM 691 C CA . LEU A 1 86 ? -6.892 -12.318 15.612 1.00 87.00 86 LEU A CA 1
ATOM 692 C C . LEU A 1 86 ? -7.433 -13.003 14.353 1.00 87.00 86 LEU A C 1
ATOM 694 O O . LEU A 1 86 ? -7.760 -12.325 13.389 1.00 87.00 86 LEU A O 1
ATOM 698 N N . ASN A 1 87 ? -7.526 -14.333 14.357 1.00 87.12 87 ASN A N 1
ATOM 699 C CA . ASN A 1 87 ? -8.032 -15.076 13.204 1.00 87.12 87 ASN A CA 1
ATOM 700 C C . ASN A 1 87 ? -9.518 -14.783 12.948 1.00 87.12 87 ASN A C 1
ATOM 702 O O . ASN A 1 87 ? -9.907 -14.618 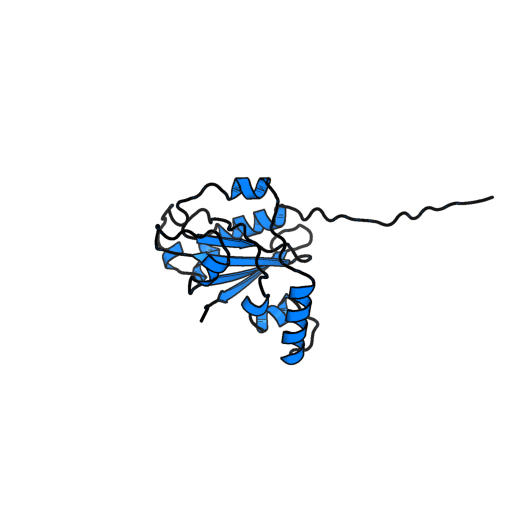11.796 1.00 87.12 87 ASN A O 1
ATOM 706 N N . GLU A 1 88 ? -10.321 -14.702 14.013 1.00 88.81 88 GLU A N 1
ATOM 707 C CA . GLU A 1 88 ? -11.738 -14.322 13.940 1.00 88.81 88 GLU A CA 1
ATOM 708 C C . GLU A 1 88 ? -11.898 -12.910 13.371 1.00 88.81 88 GLU A C 1
ATOM 710 O O . GLU A 1 88 ? -12.585 -12.742 12.369 1.00 88.81 88 GLU A O 1
ATOM 715 N N . PHE A 1 89 ? -11.171 -11.930 13.921 1.00 89.56 89 PHE A N 1
ATOM 716 C CA . PHE A 1 89 ? -11.168 -10.555 13.421 1.00 89.56 89 PHE A CA 1
ATOM 717 C C . PHE A 1 89 ? -10.818 -10.485 11.936 1.00 89.56 89 PHE A C 1
ATOM 719 O O . PHE A 1 89 ? -11.462 -9.760 11.195 1.00 89.56 89 PHE A O 1
ATOM 726 N N . ILE A 1 90 ? -9.800 -11.221 11.488 1.00 87.31 90 ILE A N 1
ATOM 727 C CA . ILE A 1 90 ? -9.383 -11.209 10.081 1.00 87.31 90 ILE A CA 1
ATOM 728 C C . ILE A 1 90 ? -10.479 -11.783 9.190 1.00 87.31 90 ILE A C 1
ATOM 730 O O . ILE A 1 90 ? -10.790 -11.191 8.161 1.00 87.31 90 ILE A O 1
ATOM 734 N N . GLY A 1 91 ? -11.079 -12.907 9.593 1.00 86.12 91 GLY A N 1
ATOM 735 C CA . GLY A 1 91 ? -12.187 -13.506 8.856 1.00 86.12 91 GLY A CA 1
ATOM 736 C C . GLY A 1 91 ? -13.384 -12.561 8.744 1.00 86.12 91 GLY A C 1
ATOM 737 O O . GLY A 1 91 ? -13.934 -12.400 7.656 1.00 86.12 91 GLY A O 1
ATOM 738 N N . GLU A 1 92 ? -13.753 -11.903 9.844 1.00 86.56 92 GLU A N 1
ATOM 739 C CA . GLU A 1 92 ? -14.828 -10.906 9.874 1.00 86.56 92 GLU A CA 1
ATOM 740 C C . GLU A 1 92 ? -14.478 -9.678 9.026 1.00 86.56 92 GLU A C 1
ATOM 742 O O . GLU A 1 92 ? -15.243 -9.315 8.134 1.00 86.56 92 GLU A O 1
ATOM 747 N N . PHE A 1 93 ? -13.294 -9.094 9.225 1.00 85.50 93 PHE A N 1
ATOM 748 C CA . PHE A 1 93 ? -12.831 -7.907 8.511 1.00 85.50 93 PHE A CA 1
ATOM 749 C C . PHE A 1 93 ? -12.826 -8.126 6.999 1.00 85.50 93 PHE A C 1
ATOM 751 O O . PHE A 1 93 ? -13.393 -7.310 6.274 1.00 85.50 93 PHE A O 1
ATOM 758 N N . ASP A 1 94 ? -12.241 -9.234 6.534 1.00 80.00 94 ASP A N 1
ATOM 759 C CA . ASP A 1 94 ? -12.186 -9.578 5.112 1.00 80.00 94 ASP A CA 1
ATOM 760 C C . ASP A 1 94 ? -13.604 -9.811 4.547 1.00 80.00 94 ASP A C 1
ATOM 762 O O . ASP A 1 94 ? -13.876 -9.447 3.403 1.00 80.00 94 ASP A O 1
ATOM 766 N N . SER A 1 95 ? -14.533 -10.358 5.346 1.00 80.50 95 SER A N 1
ATOM 767 C CA . SER A 1 95 ? -15.928 -10.570 4.929 1.00 80.50 95 SER A CA 1
ATOM 768 C C . SER A 1 95 ? -16.749 -9.278 4.830 1.00 80.50 95 SER A C 1
ATOM 770 O O . SER A 1 95 ? -17.577 -9.144 3.927 1.00 80.50 95 SER A O 1
ATOM 772 N N . GLU A 1 96 ? -16.510 -8.324 5.733 1.00 79.94 96 GLU A N 1
ATOM 773 C CA . GLU A 1 96 ? -17.213 -7.039 5.803 1.00 79.94 96 GLU A CA 1
ATOM 774 C C . GLU A 1 96 ? -16.652 -6.013 4.813 1.00 79.94 96 GLU A C 1
ATOM 776 O O . GLU A 1 96 ? -17.396 -5.189 4.281 1.00 79.94 96 GLU A O 1
ATOM 781 N N . HIS A 1 97 ? -15.346 -6.075 4.542 1.00 74.31 97 HIS A N 1
ATOM 782 C CA . HIS A 1 97 ? -14.608 -5.079 3.765 1.00 74.31 97 HIS A CA 1
ATOM 783 C C . HIS A 1 97 ? -14.044 -5.668 2.470 1.00 74.31 97 HIS A C 1
ATOM 785 O O . HIS A 1 97 ? -12.936 -5.304 2.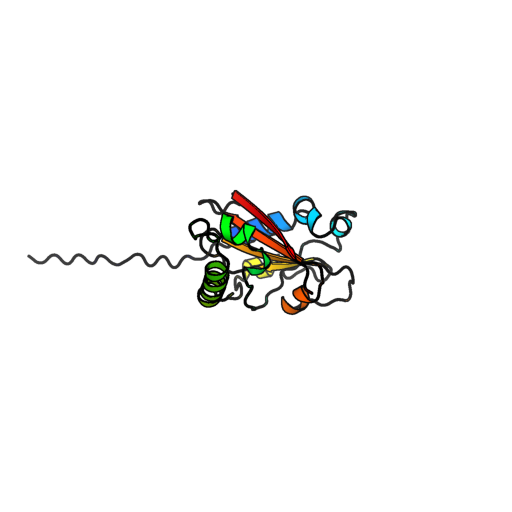069 1.00 74.31 97 HIS A O 1
ATOM 791 N N . ASN A 1 98 ? -14.796 -6.574 1.823 1.00 62.31 98 ASN A N 1
ATOM 792 C CA . ASN A 1 98 ? -14.449 -7.136 0.513 1.00 62.31 98 ASN A CA 1
ATOM 793 C C . ASN A 1 98 ? -13.831 -6.046 -0.375 1.00 62.31 98 ASN A C 1
ATOM 795 O O . ASN A 1 98 ? -14.428 -4.987 -0.570 1.00 62.31 98 ASN A O 1
ATOM 799 N N . PHE A 1 99 ? -12.620 -6.293 -0.877 1.00 59.31 99 PHE A N 1
ATOM 800 C CA . PHE A 1 99 ? -11.891 -5.327 -1.693 1.00 59.31 99 PHE A CA 1
ATOM 801 C C . PHE A 1 99 ? -12.674 -5.039 -2.974 1.00 59.31 99 PHE A C 1
ATOM 803 O O . PHE A 1 99 ? -12.641 -5.821 -3.923 1.00 59.31 99 PHE A O 1
ATOM 810 N N . GLU A 1 100 ? -13.392 -3.921 -2.997 1.00 54.00 100 GLU A N 1
ATOM 811 C CA . GLU A 1 100 ? -14.022 -3.428 -4.214 1.00 54.00 100 GLU A CA 1
ATOM 812 C C . GLU A 1 100 ? -12.967 -2.739 -5.086 1.00 54.00 100 GLU A C 1
ATOM 814 O O . GLU A 1 100 ? -12.104 -2.021 -4.562 1.00 54.00 100 GLU A O 1
ATOM 819 N N . PRO A 1 101 ? -13.004 -2.956 -6.413 1.00 52.72 101 PRO A N 1
ATOM 820 C CA . PRO A 1 101 ? -12.104 -2.275 -7.321 1.00 52.72 101 PRO A CA 1
ATOM 821 C C . PRO A 1 101 ? -12.281 -0.770 -7.180 1.00 52.72 101 PRO A C 1
ATOM 823 O O . PRO A 1 101 ? -13.386 -0.237 -7.110 1.00 52.72 101 PRO A O 1
ATOM 826 N N . PHE A 1 102 ? -11.154 -0.079 -7.176 1.00 59.94 102 PHE A N 1
ATOM 827 C CA . PHE A 1 102 ? -11.147 1.361 -7.269 1.00 59.94 102 PHE A CA 1
ATOM 828 C C . PHE A 1 102 ? -11.606 1.788 -8.680 1.00 59.94 102 PHE A C 1
ATOM 830 O O . PHE A 1 102 ? -10.889 1.562 -9.655 1.00 59.94 102 PHE A O 1
ATOM 837 N N . GLU A 1 103 ? -12.793 2.397 -8.793 1.00 55.28 103 GLU A N 1
ATOM 838 C CA . GLU A 1 103 ? -13.427 2.790 -10.069 1.00 55.28 103 GLU A CA 1
ATOM 839 C C . GLU A 1 103 ? -13.386 4.308 -10.352 1.00 55.28 103 GLU A C 1
ATOM 841 O O . GLU A 1 103 ? -14.305 4.857 -10.960 1.00 55.28 103 GLU A O 1
ATOM 846 N N . SER A 1 104 ? -12.355 5.048 -9.922 1.00 58.88 104 SER A N 1
ATOM 847 C CA . SER A 1 104 ? -12.254 6.471 -10.296 1.00 58.88 104 SER A CA 1
ATOM 848 C C . SER A 1 104 ? -11.371 6.687 -11.527 1.00 58.88 104 SER A C 1
ATOM 850 O O . SER A 1 104 ? -10.148 6.526 -11.513 1.00 58.88 104 SER A O 1
ATOM 852 N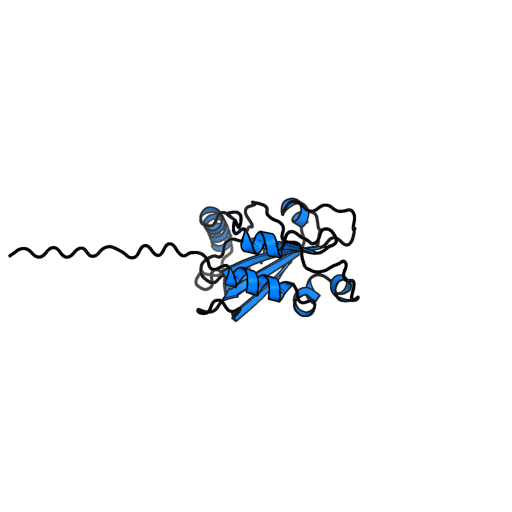 N . ASN A 1 105 ? -12.034 7.092 -12.615 1.00 57.75 105 ASN A N 1
ATOM 853 C CA . ASN A 1 105 ? -11.436 7.386 -13.921 1.00 57.75 105 ASN A CA 1
ATOM 854 C C . ASN A 1 105 ? -10.308 8.438 -13.841 1.00 57.75 105 ASN A C 1
ATOM 856 O O . ASN A 1 105 ? -9.340 8.357 -14.585 1.00 57.75 105 ASN A O 1
ATOM 860 N N . GLN A 1 106 ? -10.379 9.393 -12.904 1.00 56.34 106 GLN A N 1
ATOM 861 C CA . GLN A 1 106 ? -9.342 10.426 -12.735 1.00 56.34 106 GLN A CA 1
ATOM 862 C C . GLN A 1 106 ? -8.014 9.871 -12.211 1.00 56.34 106 GLN A C 1
ATOM 864 O O . GLN A 1 106 ? -6.942 10.342 -12.586 1.00 56.34 106 GLN A O 1
ATOM 869 N N . LEU A 1 107 ? -8.079 8.884 -11.323 1.00 59.12 107 LEU A N 1
ATOM 870 C CA . LEU A 1 107 ? -6.898 8.211 -10.798 1.00 59.12 107 LEU A CA 1
ATOM 871 C C . LEU A 1 107 ? -6.400 7.170 -11.812 1.00 59.12 107 LEU A C 1
ATOM 873 O O . LEU A 1 107 ? -5.202 7.119 -12.056 1.00 59.12 107 LEU A O 1
ATOM 877 N N . MET A 1 108 ? -7.295 6.465 -12.518 1.00 58.50 108 MET A N 1
ATOM 878 C CA . MET A 1 108 ? -6.934 5.628 -13.678 1.00 58.50 108 MET A CA 1
ATOM 879 C C . MET A 1 108 ? -6.073 6.396 -14.699 1.00 58.50 108 MET A C 1
ATOM 881 O O . MET A 1 108 ? -5.019 5.910 -15.101 1.00 58.50 108 MET A O 1
ATOM 885 N N . ASP A 1 109 ? -6.448 7.630 -15.047 1.00 62.31 109 ASP A N 1
ATOM 886 C CA . ASP A 1 109 ? -5.697 8.462 -16.000 1.00 62.31 109 ASP A CA 1
ATOM 887 C C . ASP A 1 109 ? -4.310 8.887 -15.480 1.00 62.31 109 ASP A C 1
ATOM 889 O O . ASP A 1 109 ? -3.351 8.983 -16.255 1.00 62.31 109 ASP A O 1
ATOM 893 N N . LEU A 1 110 ? -4.174 9.104 -14.165 1.00 58.78 110 LEU A N 1
ATOM 894 C CA . LEU A 1 110 ? -2.886 9.377 -13.512 1.00 58.78 110 LEU A CA 1
ATOM 895 C C . LEU A 1 110 ? -1.953 8.152 -13.517 1.00 58.78 110 LEU A C 1
ATOM 897 O O . LEU A 1 110 ? -0.736 8.318 -13.391 1.00 58.78 110 LEU A O 1
ATOM 901 N N . PHE A 1 111 ? -2.503 6.943 -13.664 1.00 61.03 111 PHE A N 1
ATOM 902 C CA . PHE A 1 111 ? -1.804 5.674 -13.440 1.00 61.03 111 PHE A CA 1
ATOM 903 C C . PHE A 1 111 ? -1.580 4.820 -14.694 1.00 61.03 111 PHE A C 1
ATOM 905 O O . PHE A 1 111 ? -0.640 4.028 -14.727 1.00 61.03 111 PHE A O 1
ATOM 912 N N . ALA A 1 112 ? -2.402 4.976 -15.733 1.00 54.53 112 ALA A N 1
ATOM 913 C CA . ALA A 1 112 ? -2.476 4.051 -16.867 1.00 54.53 112 ALA A CA 1
ATOM 914 C C . ALA A 1 112 ? -1.308 4.127 -17.874 1.00 54.53 112 ALA A C 1
ATOM 916 O O . ALA A 1 112 ? -1.230 3.304 -18.782 1.00 54.53 112 ALA A O 1
ATOM 917 N N . ASN A 1 113 ? -0.384 5.086 -17.746 1.00 54.47 113 ASN A N 1
ATOM 918 C CA . ASN A 1 113 ? 0.482 5.489 -18.864 1.00 54.47 113 ASN A CA 1
ATOM 919 C C . ASN A 1 113 ? 1.984 5.187 -18.711 1.00 54.47 113 ASN A C 1
ATOM 921 O O . ASN A 1 113 ? 2.803 5.861 -19.341 1.00 54.47 113 ASN A O 1
ATOM 925 N N . ASN A 1 114 ? 2.391 4.180 -17.927 1.00 63.38 114 ASN A N 1
ATOM 926 C CA . ASN A 1 114 ? 3.811 3.812 -17.846 1.00 63.38 114 ASN A CA 1
ATOM 927 C C . ASN A 1 114 ? 4.104 2.320 -18.054 1.00 63.38 114 ASN A C 1
ATOM 929 O O . ASN A 1 114 ? 4.592 1.625 -17.166 1.00 63.38 114 ASN A O 1
ATOM 933 N N . GLU A 1 115 ? 3.938 1.842 -19.289 1.00 60.88 115 GLU A N 1
ATOM 934 C CA . GLU A 1 115 ? 4.274 0.464 -19.701 1.00 60.88 115 GLU A CA 1
ATOM 935 C C . GLU A 1 115 ? 5.717 0.026 -19.380 1.00 60.88 115 GLU A C 1
ATOM 937 O O . GLU A 1 115 ? 6.028 -1.162 -19.422 1.00 60.88 115 GLU A O 1
ATOM 942 N N . LYS A 1 116 ? 6.620 0.968 -19.078 1.00 64.69 116 LYS A N 1
ATOM 943 C CA . LYS A 1 116 ? 8.015 0.670 -18.739 1.00 64.69 116 LYS A CA 1
ATOM 944 C C . LYS A 1 116 ? 8.246 0.449 -17.250 1.00 64.69 116 LYS A C 1
ATOM 946 O O . LYS A 1 116 ? 9.301 -0.089 -16.923 1.00 64.69 116 LYS A O 1
ATOM 951 N N . SER A 1 117 ? 7.318 0.859 -16.380 1.00 74.75 117 SER A N 1
ATOM 952 C CA . SER A 1 117 ? 7.506 0.738 -14.937 1.00 74.75 117 SER A CA 1
ATOM 953 C C . SER A 1 117 ? 7.644 -0.713 -14.516 1.00 74.75 117 SER A C 1
ATOM 955 O O . SER A 1 117 ? 6.917 -1.596 -14.962 1.00 74.75 117 SER A O 1
ATOM 957 N N . GLN A 1 118 ? 8.580 -0.941 -13.608 1.00 78.81 118 GLN A N 1
ATOM 958 C CA . GLN A 1 118 ? 8.859 -2.252 -13.036 1.00 78.81 118 GLN A CA 1
ATOM 959 C C . GLN A 1 118 ? 8.391 -2.362 -11.585 1.00 78.81 118 GLN A C 1
ATOM 961 O O . GLN A 1 118 ? 8.634 -3.389 -10.952 1.00 78.81 118 GLN A O 1
ATOM 966 N N . ILE A 1 119 ? 7.747 -1.314 -11.062 1.00 82.31 119 ILE A N 1
ATOM 967 C CA . ILE A 1 119 ? 7.126 -1.275 -9.740 1.00 82.31 119 ILE A CA 1
ATOM 968 C C . ILE A 1 119 ? 5.624 -1.195 -9.946 1.00 82.31 119 ILE A C 1
ATOM 970 O O . ILE A 1 119 ? 5.132 -0.361 -10.707 1.00 82.31 119 ILE A O 1
ATOM 974 N N . TYR A 1 120 ? 4.915 -2.041 -9.223 1.00 82.75 120 TYR A N 1
ATOM 975 C CA . TYR A 1 120 ? 3.482 -2.191 -9.315 1.00 82.75 120 TYR A CA 1
ATOM 976 C C . TYR A 1 120 ? 2.877 -2.042 -7.925 1.00 82.75 120 TYR A C 1
ATOM 978 O O . TYR A 1 120 ? 3.449 -2.530 -6.949 1.00 82.75 120 TYR A O 1
ATOM 986 N N . VAL A 1 121 ? 1.736 -1.371 -7.831 1.00 84.06 121 VAL A N 1
ATOM 987 C CA . VAL A 1 121 ? 0.984 -1.213 -6.586 1.00 84.06 121 VAL A CA 1
ATOM 988 C C . VAL A 1 121 ? -0.478 -1.563 -6.800 1.00 84.06 121 VAL A C 1
ATOM 990 O O . VAL A 1 121 ? -1.077 -1.155 -7.790 1.00 84.06 121 VAL A O 1
ATOM 993 N N . ALA A 1 122 ? -1.057 -2.286 -5.852 1.00 82.75 122 ALA A N 1
ATOM 994 C CA . ALA A 1 122 ? -2.497 -2.423 -5.703 1.00 82.75 122 ALA A CA 1
ATOM 995 C C . ALA A 1 122 ? -2.933 -1.646 -4.457 1.00 82.75 122 ALA A C 1
ATOM 997 O O . ALA A 1 122 ? -2.282 -1.739 -3.414 1.00 82.75 122 ALA A O 1
ATOM 998 N N . PHE A 1 123 ? -4.016 -0.878 -4.562 1.00 83.62 123 PHE A N 1
ATOM 999 C CA . PHE A 1 123 ? -4.619 -0.176 -3.429 1.00 83.62 123 PHE A CA 1
ATOM 1000 C C . PHE A 1 123 ? -5.952 -0.812 -3.041 1.00 83.62 123 PHE A C 1
ATOM 1002 O O . PHE A 1 123 ? -6.680 -1.315 -3.894 1.00 83.62 123 PHE A O 1
ATOM 1009 N N . SER A 1 124 ? -6.283 -0.734 -1.755 1.00 81.38 124 SER A N 1
ATOM 1010 C CA . SER A 1 124 ? -7.608 -1.058 -1.238 1.00 81.38 124 SER A CA 1
ATOM 1011 C C . SER A 1 124 ? -8.623 0.040 -1.481 1.00 81.38 124 SER A C 1
ATOM 1013 O O . SER A 1 124 ? -8.261 1.184 -1.755 1.00 81.38 124 SER A O 1
ATOM 1015 N N . LYS A 1 125 ? -9.897 -0.271 -1.242 1.00 80.19 125 LYS A N 1
ATOM 1016 C CA . LYS A 1 125 ? -10.868 0.737 -0.808 1.00 80.19 125 LYS A CA 1
ATOM 1017 C C . LYS A 1 125 ? -10.455 1.299 0.564 1.00 80.19 125 LYS A C 1
ATOM 1019 O O . LYS A 1 125 ? -9.933 0.528 1.381 1.00 80.19 125 LYS A O 1
ATOM 1024 N N . PRO A 1 126 ? -10.605 2.601 0.859 1.00 82.56 126 PRO A N 1
ATOM 1025 C CA . PRO A 1 126 ? -10.301 3.120 2.182 1.00 82.56 126 PRO A CA 1
ATOM 1026 C C . PRO A 1 126 ? -11.294 2.556 3.208 1.00 82.56 126 PRO A C 1
ATOM 1028 O O . PRO A 1 126 ? -12.484 2.451 2.941 1.00 82.56 126 PRO A O 1
ATOM 1031 N N . VAL A 1 127 ? -10.821 2.236 4.411 1.00 84.81 127 VAL A N 1
ATOM 1032 C CA . VAL A 1 127 ? -11.674 1.822 5.535 1.00 84.81 127 VAL A CA 1
ATOM 1033 C C . VAL A 1 127 ? -11.540 2.875 6.626 1.00 84.81 127 VAL A C 1
ATOM 1035 O O . VAL A 1 127 ? -10.546 2.929 7.352 1.00 84.81 127 VAL A O 1
ATOM 1038 N N . GLY A 1 128 ? -12.509 3.790 6.690 1.00 87.38 128 GLY A N 1
ATOM 1039 C CA . GLY A 1 128 ? -12.429 4.965 7.557 1.00 87.38 128 GLY A CA 1
ATOM 1040 C C . GLY A 1 128 ? -11.212 5.837 7.224 1.00 87.38 128 GLY A C 1
ATOM 1041 O O . GLY A 1 128 ? -11.119 6.423 6.142 1.00 87.38 128 GLY A O 1
ATOM 1042 N N . ASN A 1 129 ? -10.265 5.947 8.158 1.00 91.38 129 ASN A N 1
ATOM 1043 C CA . ASN A 1 129 ? -9.013 6.687 7.972 1.00 91.38 129 ASN A CA 1
ATOM 1044 C C . ASN A 1 129 ? -7.827 5.796 7.560 1.00 91.38 129 ASN A C 1
ATOM 1046 O O . ASN A 1 129 ? -6.687 6.255 7.623 1.00 91.38 129 ASN A O 1
ATOM 1050 N N . LEU A 1 130 ? -8.077 4.547 7.168 1.00 91.31 130 LEU A N 1
ATOM 1051 C CA . LEU A 1 130 ? -7.055 3.598 6.740 1.00 91.31 130 LEU A CA 1
ATOM 1052 C C . LEU A 1 130 ? -7.103 3.410 5.220 1.00 91.31 130 LEU A C 1
ATOM 1054 O O . LEU A 1 130 ? -8.181 3.335 4.635 1.00 91.31 130 LEU A O 1
ATOM 1058 N N . LEU A 1 131 ? -5.937 3.296 4.589 1.00 89.62 131 LEU A N 1
ATOM 1059 C CA . LEU A 1 131 ? -5.791 2.798 3.218 1.00 89.62 131 LEU A CA 1
ATOM 1060 C C . LEU A 1 131 ? -4.692 1.747 3.207 1.00 89.62 131 LEU A C 1
ATOM 1062 O O . LEU A 1 131 ? -3.584 1.992 3.693 1.00 89.62 131 LEU A O 1
ATOM 1066 N N . PHE A 1 132 ? -4.989 0.597 2.624 1.00 89.19 132 PHE A N 1
ATOM 1067 C CA . PHE A 1 132 ? -4.028 -0.475 2.455 1.00 89.19 132 PHE A CA 1
ATOM 1068 C C . PHE A 1 132 ? -3.478 -0.432 1.034 1.00 89.19 132 PHE A C 1
ATOM 1070 O O . PHE A 1 132 ? -4.183 -0.115 0.075 1.00 89.19 132 PHE A O 1
ATOM 1077 N N . ALA A 1 133 ? -2.201 -0.750 0.900 1.00 88.31 133 ALA A N 1
ATOM 1078 C CA . ALA A 1 133 ? -1.557 -0.924 -0.381 1.00 88.31 133 ALA A CA 1
ATOM 1079 C C . ALA A 1 133 ? -0.595 -2.099 -0.318 1.00 88.31 133 ALA A C 1
ATOM 1081 O O . ALA A 1 133 ? 0.038 -2.352 0.710 1.00 88.31 133 ALA A O 1
ATOM 1082 N N . GLU A 1 134 ? -0.431 -2.764 -1.445 1.00 86.62 134 GLU A N 1
ATOM 1083 C CA . GLU A 1 134 ? 0.623 -3.737 -1.631 1.00 86.62 134 GLU A CA 1
ATOM 1084 C C . GLU A 1 134 ? 1.442 -3.376 -2.858 1.00 86.62 134 GLU A C 1
ATOM 1086 O O . GLU A 1 134 ? 0.906 -3.191 -3.949 1.00 86.62 134 GLU A O 1
ATOM 1091 N N . LEU A 1 135 ? 2.753 -3.264 -2.660 1.00 85.62 135 LEU A N 1
ATOM 1092 C CA . LEU A 1 135 ? 3.703 -3.012 -3.725 1.00 85.62 135 LEU A CA 1
ATOM 1093 C C . LEU A 1 135 ? 4.513 -4.261 -4.001 1.00 85.62 135 LEU A C 1
ATOM 1095 O O . LEU A 1 135 ? 5.019 -4.889 -3.078 1.00 85.62 135 LEU A O 1
ATOM 1099 N N . ALA A 1 136 ? 4.753 -4.539 -5.269 1.00 83.44 136 ALA A N 1
ATOM 1100 C CA . ALA A 1 136 ? 5.773 -5.483 -5.676 1.00 83.44 136 ALA A CA 1
ATOM 1101 C C . ALA A 1 136 ? 6.533 -4.926 -6.876 1.00 83.44 136 ALA A C 1
ATOM 1103 O O . ALA A 1 136 ? 6.113 -3.970 -7.529 1.00 83.44 136 ALA A O 1
ATOM 1104 N N . TYR A 1 137 ? 7.690 -5.504 -7.164 1.00 78.25 137 TYR A N 1
ATOM 1105 C CA . TYR A 1 137 ? 8.486 -5.101 -8.313 1.00 78.25 137 TYR A CA 1
ATOM 1106 C C . TYR A 1 137 ? 9.026 -6.320 -9.042 1.00 78.25 137 TYR A C 1
ATOM 1108 O O . TYR A 1 137 ? 9.292 -7.364 -8.447 1.00 78.25 137 TYR A O 1
ATOM 1116 N N . ASN A 1 138 ? 9.236 -6.160 -10.344 1.00 75.31 138 ASN A N 1
ATOM 1117 C CA . ASN A 1 138 ? 9.893 -7.164 -11.158 1.00 75.31 138 ASN A CA 1
ATOM 1118 C C . ASN A 1 138 ? 10.938 -6.518 -12.066 1.00 75.31 138 ASN A C 1
ATOM 1120 O O . ASN A 1 138 ? 10.611 -5.860 -13.051 1.00 75.31 138 ASN A O 1
ATOM 1124 N N . LEU A 1 139 ? 12.214 -6.765 -11.762 1.00 72.44 139 LEU A N 1
ATOM 1125 C CA . LEU A 1 139 ? 13.338 -6.247 -12.547 1.00 72.44 139 LEU A CA 1
ATOM 1126 C C . LEU A 1 139 ? 13.452 -6.881 -13.944 1.00 72.44 139 LEU A C 1
ATOM 1128 O O . LEU A 1 139 ? 14.248 -6.410 -14.755 1.00 72.44 139 LEU A O 1
ATOM 1132 N N . ASN A 1 140 ? 12.660 -7.908 -14.269 1.00 74.19 140 ASN A N 1
ATOM 1133 C CA . ASN A 1 140 ? 12.524 -8.401 -15.634 1.00 74.19 140 ASN A CA 1
ATOM 1134 C C . ASN A 1 140 ? 11.580 -7.484 -16.442 1.00 74.19 140 ASN A C 1
ATOM 1136 O O . ASN A 1 140 ? 10.373 -7.494 -16.199 1.00 74.19 140 ASN A O 1
ATOM 1140 N N . PRO A 1 141 ? 12.077 -6.750 -17.455 1.00 66.94 141 PRO A N 1
ATOM 1141 C CA . PRO A 1 141 ? 11.271 -5.795 -18.224 1.00 66.94 141 PRO A CA 1
ATOM 1142 C C . PRO A 1 141 ? 10.235 -6.460 -19.144 1.00 66.94 141 PRO A C 1
ATOM 1144 O O . PRO A 1 141 ? 9.455 -5.771 -19.789 1.00 66.94 141 PRO A O 1
ATOM 1147 N N . LYS A 1 142 ? 10.240 -7.795 -19.255 1.00 70.88 142 LYS A N 1
ATOM 1148 C CA . LYS A 1 142 ? 9.273 -8.563 -20.056 1.00 70.88 142 LYS A CA 1
ATOM 1149 C C . LYS A 1 142 ? 8.103 -9.105 -19.234 1.00 70.88 142 LYS A C 1
ATOM 1151 O O . LYS A 1 142 ? 7.207 -9.724 -19.805 1.00 70.88 142 LYS A O 1
ATOM 1156 N N . ALA A 1 143 ? 8.133 -8.944 -17.912 1.00 70.19 143 ALA A N 1
ATOM 1157 C CA . ALA A 1 143 ? 7.055 -9.404 -17.054 1.00 70.19 143 ALA A CA 1
ATOM 1158 C C . ALA A 1 143 ? 5.836 -8.495 -17.225 1.00 70.19 143 ALA A C 1
ATOM 1160 O O . ALA A 1 143 ? 5.925 -7.293 -17.000 1.00 70.19 143 ALA A O 1
ATOM 1161 N N . LYS A 1 144 ? 4.706 -9.082 -17.624 1.00 70.12 144 LYS A N 1
ATOM 1162 C CA . LYS A 1 144 ? 3.410 -8.405 -17.595 1.00 70.12 144 LYS A CA 1
ATOM 1163 C C . LYS A 1 144 ? 2.764 -8.656 -16.244 1.00 70.12 144 LYS A C 1
ATOM 1165 O O . LYS A 1 144 ? 2.737 -9.798 -15.788 1.00 70.12 144 LYS A O 1
ATOM 1170 N N . VAL 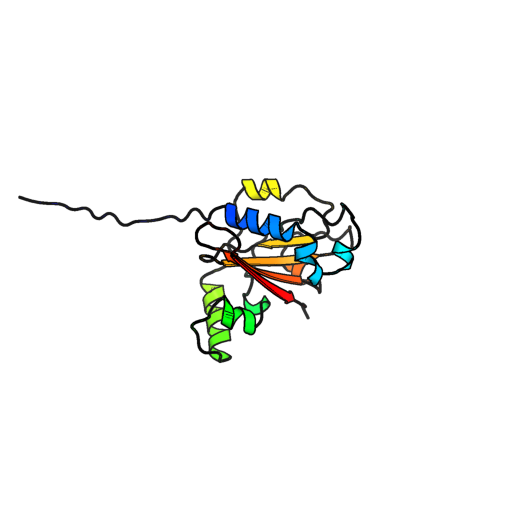A 1 145 ? 2.264 -7.593 -15.636 1.00 71.81 145 VAL A N 1
ATOM 1171 C CA . VAL A 1 145 ? 1.587 -7.630 -14.343 1.00 71.81 145 VAL A CA 1
ATOM 1172 C C . VAL A 1 145 ? 0.245 -6.983 -14.557 1.00 71.81 145 VAL A C 1
ATOM 1174 O O . VAL A 1 145 ? 0.157 -5.767 -14.701 1.00 71.81 145 VAL A O 1
ATOM 1177 N N . ASN A 1 146 ? -0.777 -7.821 -14.645 1.00 70.44 146 ASN A N 1
ATOM 1178 C CA . ASN A 1 146 ? -2.134 -7.351 -14.875 1.00 70.44 146 ASN A CA 1
ATOM 1179 C C . ASN A 1 146 ? -2.989 -7.513 -13.615 1.00 70.44 146 ASN A C 1
ATOM 1181 O O . ASN A 1 146 ? -4.016 -6.860 -13.524 1.00 70.44 146 ASN A O 1
ATOM 1185 N N . SER A 1 147 ? -2.521 -8.330 -12.659 1.00 69.81 147 SER A N 1
ATOM 1186 C CA . SER A 1 147 ? -3.256 -8.733 -11.464 1.00 69.81 147 SER A CA 1
ATOM 1187 C C . SER A 1 147 ? -2.438 -8.656 -10.181 1.00 69.81 147 SER A C 1
ATOM 1189 O O . SER A 1 147 ? -1.213 -8.796 -10.193 1.00 69.81 147 SER A O 1
ATOM 1191 N N . ILE A 1 148 ? -3.119 -8.541 -9.038 1.00 68.00 148 ILE A N 1
ATOM 1192 C CA . ILE A 1 148 ? -2.489 -8.746 -7.725 1.00 68.00 148 ILE A CA 1
ATOM 1193 C C . ILE A 1 148 ? -1.990 -10.184 -7.551 1.00 68.00 148 ILE A C 1
ATOM 1195 O O . ILE A 1 148 ? -0.944 -10.398 -6.952 1.00 68.00 148 ILE A O 1
ATOM 1199 N N . ARG A 1 149 ? -2.640 -11.175 -8.173 1.00 71.75 149 ARG A N 1
ATOM 1200 C CA . ARG A 1 149 ? -2.119 -12.550 -8.230 1.00 71.75 149 ARG A CA 1
ATOM 1201 C C . ARG A 1 149 ? -0.757 -12.619 -8.926 1.00 71.75 149 ARG A C 1
ATOM 1203 O O . ARG A 1 149 ? 0.065 -13.465 -8.585 1.00 71.75 149 ARG A O 1
ATOM 1210 N N . ASP A 1 150 ? -0.501 -11.762 -9.910 1.00 72.94 150 ASP A N 1
ATOM 1211 C CA . ASP A 1 150 ? 0.823 -11.646 -10.516 1.00 72.94 150 ASP A CA 1
ATOM 1212 C C . ASP A 1 150 ? 1.806 -10.953 -9.563 1.00 72.94 150 ASP A C 1
ATOM 1214 O O . ASP A 1 150 ? 2.972 -11.344 -9.540 1.00 72.94 150 ASP A O 1
ATOM 1218 N N . LEU A 1 151 ? 1.345 -10.006 -8.731 1.00 69.69 151 LEU A N 1
ATOM 1219 C CA . LEU A 1 151 ? 2.158 -9.403 -7.665 1.00 69.69 151 LEU A CA 1
ATOM 1220 C C . LEU A 1 151 ? 2.603 -10.437 -6.635 1.00 69.69 151 LEU A C 1
ATOM 1222 O O . LEU A 1 151 ? 3.783 -10.468 -6.297 1.00 69.69 151 LEU A O 1
ATOM 1226 N N . THR A 1 152 ? 1.708 -11.321 -6.189 1.00 69.62 152 THR A N 1
ATOM 1227 C CA . THR A 1 152 ? 2.049 -12.353 -5.195 1.00 69.62 152 THR A CA 1
ATOM 1228 C C . THR A 1 152 ? 3.015 -13.407 -5.738 1.00 69.62 152 THR A C 1
ATOM 1230 O O . THR A 1 152 ? 3.665 -14.108 -4.970 1.00 69.62 152 THR A O 1
ATOM 1233 N N . ARG A 1 153 ? 3.155 -13.530 -7.068 1.00 72.12 153 ARG A N 1
ATOM 1234 C CA . ARG A 1 153 ? 4.208 -14.359 -7.689 1.00 72.12 153 ARG A CA 1
ATOM 1235 C C . ARG A 1 153 ? 5.588 -13.720 -7.587 1.00 72.12 153 ARG A C 1
ATOM 1237 O O . ARG A 1 153 ? 6.592 -14.397 -7.815 1.00 72.12 153 ARG A O 1
ATOM 1244 N N . PHE A 1 154 ? 5.664 -12.426 -7.290 1.00 72.12 154 PHE A N 1
ATOM 1245 C CA . PHE A 1 154 ? 6.921 -11.784 -6.955 1.00 72.12 154 PHE A CA 1
ATOM 1246 C C . PHE A 1 154 ? 7.207 -12.064 -5.488 1.00 72.12 154 PHE A C 1
ATOM 1248 O O . PHE A 1 154 ? 6.498 -11.618 -4.596 1.00 72.12 154 PHE A O 1
ATOM 1255 N N . ASN A 1 155 ? 8.291 -12.795 -5.243 1.00 64.69 155 ASN A N 1
ATOM 1256 C CA . ASN A 1 155 ? 8.681 -13.273 -3.915 1.00 64.69 155 ASN A CA 1
ATOM 1257 C C . ASN A 1 155 ? 9.063 -12.141 -2.923 1.00 64.69 155 ASN A C 1
ATOM 1259 O O . ASN A 1 155 ? 9.546 -12.391 -1.827 1.00 64.69 155 ASN A O 1
ATOM 1263 N N . ASN A 1 156 ? 8.897 -10.873 -3.311 1.00 72.88 156 ASN A N 1
ATOM 1264 C CA . ASN A 1 156 ? 9.197 -9.704 -2.492 1.00 72.88 156 ASN A CA 1
ATOM 1265 C C . ASN A 1 156 ? 8.117 -8.635 -2.700 1.00 72.88 156 ASN A C 1
ATOM 1267 O O . ASN A 1 156 ? 8.162 -7.882 -3.678 1.00 72.88 156 ASN A O 1
ATOM 1271 N N . GLY A 1 157 ? 7.177 -8.569 -1.758 1.00 82.94 157 GLY A N 1
ATOM 1272 C CA . GLY A 1 157 ? 6.180 -7.510 -1.654 1.00 82.94 157 GLY A CA 1
ATOM 1273 C C . GLY A 1 157 ? 6.461 -6.567 -0.480 1.00 82.94 157 GLY A C 1
ATOM 1274 O O . GLY A 1 157 ? 7.179 -6.898 0.466 1.00 82.94 157 GLY A O 1
ATOM 1275 N N . LEU A 1 158 ? 5.879 -5.375 -0.521 1.00 88.25 158 LEU A N 1
ATOM 1276 C CA . LEU A 1 158 ? 5.822 -4.430 0.586 1.00 88.25 158 LEU A CA 1
ATOM 1277 C C . LEU A 1 158 ? 4.356 -4.086 0.834 1.00 88.25 158 LEU A C 1
ATOM 1279 O O . LEU A 1 158 ? 3.750 -3.341 0.065 1.00 88.25 158 LEU A O 1
ATOM 1283 N N . ALA A 1 159 ? 3.816 -4.596 1.935 1.00 89.69 159 ALA A N 1
ATOM 1284 C CA . ALA A 1 159 ? 2.526 -4.165 2.438 1.00 89.69 159 ALA A CA 1
ATOM 1285 C C . ALA A 1 159 ? 2.694 -2.802 3.123 1.00 89.69 159 ALA A C 1
ATOM 1287 O O . ALA A 1 159 ? 3.601 -2.607 3.943 1.00 89.69 159 ALA A O 1
ATOM 1288 N N . VAL A 1 160 ? 1.823 -1.853 2.792 1.00 92.81 160 VAL A N 1
ATOM 1289 C CA . VAL A 1 160 ? 1.820 -0.492 3.332 1.00 92.81 160 VAL A CA 1
ATOM 1290 C C . VAL A 1 160 ? 0.426 -0.141 3.838 1.00 92.81 160 VAL A C 1
ATOM 1292 O O . VAL A 1 160 ? -0.555 -0.240 3.111 1.00 92.81 160 VAL A O 1
ATOM 1295 N N . LEU A 1 161 ? 0.348 0.275 5.097 1.00 94.38 161 LEU A N 1
ATOM 1296 C CA . LEU A 1 161 ? -0.857 0.800 5.722 1.00 94.38 161 LEU A CA 1
ATOM 1297 C C . LEU A 1 161 ? -0.658 2.299 5.926 1.00 94.38 161 LEU A C 1
ATOM 1299 O O . LEU A 1 161 ? 0.226 2.720 6.677 1.00 94.38 161 LEU A O 1
ATOM 1303 N N . PHE A 1 162 ? -1.488 3.091 5.260 1.00 95.31 162 PHE A N 1
ATOM 1304 C CA . PHE A 1 162 ? -1.584 4.530 5.450 1.00 95.31 162 PHE A CA 1
ATOM 1305 C C . PHE A 1 162 ? -2.672 4.839 6.469 1.00 95.31 162 PHE A C 1
ATOM 1307 O O . PHE A 1 162 ? -3.790 4.339 6.361 1.00 95.31 162 PHE A O 1
ATOM 1314 N N . ILE A 1 163 ? -2.342 5.691 7.433 1.00 95.81 163 ILE A N 1
ATOM 1315 C CA . ILE A 1 163 ? -3.269 6.205 8.435 1.00 95.81 163 ILE A CA 1
ATOM 1316 C C . ILE A 1 163 ? -3.377 7.708 8.207 1.00 95.81 163 ILE A C 1
ATOM 1318 O O . ILE A 1 163 ? -2.377 8.428 8.296 1.00 95.81 163 ILE A O 1
ATOM 1322 N N . PHE A 1 164 ? -4.583 8.179 7.913 1.00 95.31 164 PHE A N 1
ATOM 1323 C CA . PHE A 1 164 ? -4.849 9.581 7.614 1.00 95.31 164 PHE A CA 1
ATOM 1324 C C . PHE A 1 164 ? -5.368 10.336 8.839 1.00 95.31 164 PHE A C 1
ATOM 1326 O O . PHE A 1 164 ? -5.951 9.753 9.762 1.00 95.31 164 PHE A O 1
ATOM 1333 N N . ASP A 1 165 ? -5.131 11.645 8.848 1.00 94.50 165 ASP A N 1
ATOM 1334 C CA . ASP A 1 165 ? -5.818 12.577 9.733 1.00 94.50 165 ASP A CA 1
ATOM 1335 C C . ASP A 1 165 ? -7.197 12.979 9.172 1.00 94.50 165 ASP A C 1
ATOM 1337 O O . ASP A 1 165 ? -7.640 12.507 8.123 1.00 94.50 165 ASP A O 1
ATOM 1341 N N . ASN A 1 166 ? -7.889 13.870 9.885 1.00 90.62 166 ASN A N 1
ATOM 1342 C CA . ASN A 1 166 ? -9.212 14.359 9.489 1.00 90.62 166 ASN A CA 1
ATOM 1343 C C . ASN A 1 166 ? -9.186 15.258 8.237 1.00 90.62 166 ASN A C 1
ATOM 1345 O O . ASN A 1 166 ? -10.248 15.564 7.705 1.00 90.62 166 ASN A O 1
ATOM 1349 N N . ASN A 1 167 ? -8.002 15.687 7.786 1.00 90.81 167 ASN A N 1
ATOM 1350 C CA . ASN A 1 167 ? -7.794 16.472 6.567 1.00 90.81 167 ASN A CA 1
ATOM 1351 C C . ASN A 1 167 ? -7.292 15.593 5.410 1.00 90.81 167 ASN A C 1
ATOM 1353 O O . ASN A 1 167 ? -6.755 16.115 4.433 1.00 90.81 167 ASN A O 1
ATOM 1357 N N . GLU A 1 168 ? -7.399 14.268 5.552 1.00 88.75 168 GLU A N 1
ATOM 1358 C CA . GLU A 1 168 ? -6.970 13.284 4.556 1.00 88.75 168 GLU A CA 1
ATOM 1359 C C . GLU A 1 168 ? -5.478 13.360 4.218 1.00 88.75 168 GLU A C 1
ATOM 1361 O O . GLU A 1 168 ? -5.031 12.915 3.160 1.00 88.75 168 GLU A O 1
ATOM 1366 N N . LYS A 1 169 ? -4.673 13.882 5.149 1.00 94.25 169 LYS A N 1
ATOM 1367 C CA . LYS A 1 169 ? -3.215 13.864 5.060 1.00 94.25 169 LYS A CA 1
ATOM 1368 C C . LYS A 1 169 ? -2.653 12.658 5.778 1.00 94.25 169 LYS A C 1
ATOM 1370 O O . LYS A 1 169 ? -3.174 12.232 6.808 1.00 94.25 169 LYS A O 1
ATOM 1375 N N . ILE A 1 170 ? -1.579 12.094 5.220 1.00 95.88 170 ILE A N 1
ATOM 1376 C CA . ILE A 1 170 ? -0.881 10.970 5.843 1.00 95.88 170 ILE A CA 1
ATOM 1377 C C . ILE A 1 170 ? -0.360 11.435 7.201 1.00 95.88 170 ILE A C 1
ATOM 1379 O O . ILE A 1 170 ? 0.555 12.252 7.294 1.00 95.88 170 ILE A O 1
ATOM 1383 N N . LYS A 1 171 ? -0.939 10.871 8.258 1.00 96.62 171 LYS A N 1
ATOM 1384 C CA . LYS A 1 171 ? -0.489 11.046 9.634 1.00 96.62 171 LYS A CA 1
ATOM 1385 C C . LYS A 1 171 ? 0.606 10.041 9.962 1.00 96.62 171 LYS A C 1
ATOM 1387 O O . LYS A 1 171 ? 1.594 10.381 10.607 1.00 96.62 171 LYS A O 1
ATOM 1392 N N . GLU A 1 172 ? 0.420 8.797 9.533 1.00 95.94 172 GLU A N 1
ATOM 1393 C CA . GLU A 1 172 ? 1.327 7.697 9.836 1.00 95.94 172 GLU A CA 1
ATOM 1394 C C . GLU A 1 172 ? 1.338 6.653 8.713 1.00 95.94 172 GLU A C 1
ATOM 1396 O O . GLU A 1 172 ? 0.349 6.465 8.006 1.00 95.94 172 GLU A O 1
ATOM 1401 N N . VAL A 1 173 ? 2.479 5.973 8.549 1.00 95.88 173 VAL A N 1
ATOM 1402 C CA . VAL A 1 173 ? 2.649 4.879 7.587 1.00 95.88 173 VAL A CA 1
ATOM 1403 C C . VAL A 1 173 ? 3.280 3.679 8.284 1.00 95.88 173 VAL A C 1
ATOM 1405 O O . VAL A 1 173 ? 4.400 3.768 8.795 1.00 95.88 173 VAL A O 1
ATOM 1408 N N . ARG A 1 174 ? 2.587 2.540 8.267 1.00 94.81 174 ARG A N 1
ATOM 1409 C CA . ARG A 1 174 ? 3.118 1.239 8.696 1.00 94.81 174 ARG A CA 1
ATOM 1410 C C . ARG A 1 174 ? 3.507 0.425 7.471 1.00 94.81 174 ARG A C 1
ATOM 1412 O O . ARG A 1 174 ? 2.835 0.480 6.447 1.00 94.81 174 ARG A O 1
ATOM 1419 N N . LYS A 1 175 ? 4.608 -0.317 7.565 1.00 92.56 175 LYS A N 1
ATOM 1420 C CA . LYS A 1 175 ? 5.159 -1.085 6.444 1.00 92.56 175 LYS A CA 1
ATOM 1421 C C . LYS A 1 175 ? 5.582 -2.467 6.904 1.00 92.56 175 LYS A C 1
ATOM 1423 O O . LYS A 1 175 ? 6.175 -2.595 7.976 1.00 92.56 175 LYS A O 1
ATOM 1428 N N . LYS A 1 176 ? 5.346 -3.474 6.071 1.00 90.19 176 LYS A N 1
ATOM 1429 C CA . LYS A 1 176 ? 5.786 -4.847 6.301 1.00 90.19 176 LYS A CA 1
ATOM 1430 C C . LYS A 1 176 ? 6.312 -5.437 5.000 1.00 90.19 176 LYS A C 1
ATOM 1432 O O . LYS A 1 176 ? 5.613 -5.441 3.993 1.00 90.19 176 LYS A O 1
ATOM 1437 N N . LEU A 1 177 ? 7.553 -5.922 5.028 1.00 87.00 177 LEU A N 1
ATOM 1438 C CA . LEU A 1 177 ? 8.052 -6.766 3.948 1.00 87.00 177 LEU A CA 1
ATOM 1439 C C . LEU A 1 177 ? 7.297 -8.085 3.979 1.00 87.00 177 LEU A C 1
ATOM 1441 O O . LEU A 1 177 ? 7.217 -8.725 5.033 1.00 87.00 177 LEU A O 1
ATOM 1445 N N . ASN A 1 178 ? 6.747 -8.436 2.826 1.00 78.31 178 ASN A N 1
ATOM 1446 C CA . ASN A 1 178 ? 5.983 -9.643 2.615 1.00 78.31 178 ASN A CA 1
ATOM 1447 C C . ASN A 1 178 ? 6.781 -10.591 1.715 1.00 78.31 178 ASN A C 1
ATOM 1449 O O . ASN A 1 178 ? 7.339 -10.179 0.690 1.00 78.31 178 ASN A O 1
ATOM 1453 N N . HIS A 1 179 ? 6.854 -11.850 2.127 1.00 67.94 179 HIS A N 1
ATOM 1454 C CA . HIS A 1 179 ? 7.457 -12.934 1.364 1.00 67.94 179 HIS A CA 1
ATOM 1455 C C . HIS A 1 179 ? 6.370 -13.979 1.168 1.00 67.94 179 HIS A C 1
ATOM 1457 O O . HIS A 1 179 ? 5.756 -14.428 2.136 1.00 67.94 179 HIS A O 1
ATOM 1463 N N . TYR A 1 180 ? 6.091 -14.279 -0.094 1.00 60.94 180 TYR A N 1
ATOM 1464 C CA . TYR A 1 180 ? 5.111 -15.277 -0.480 1.00 60.94 180 TYR A CA 1
ATOM 1465 C C . TYR A 1 180 ? 5.857 -16.602 -0.633 1.00 60.94 180 TYR A C 1
ATOM 1467 O O . TYR A 1 180 ? 6.572 -16.780 -1.618 1.00 60.94 180 TYR A O 1
ATOM 1475 N N . ASP A 1 181 ? 5.736 -17.471 0.373 1.00 49.47 181 ASP A N 1
ATOM 1476 C CA . ASP A 1 181 ? 6.304 -18.829 0.363 1.00 49.47 181 ASP A CA 1
ATOM 1477 C C . ASP A 1 181 ? 5.586 -19.756 -0.637 1.00 49.47 181 ASP A C 1
ATOM 1479 O O . ASP A 1 181 ? 4.331 -19.720 -0.704 1.00 49.47 181 ASP A O 1
#

Secondary structure (DSSP, 8-state):
-----------------HHHHHHHHHHHTSGGGSTTT-HHHHSS--TTS-SPEEP-------GGGGHHHHIIIIISTTS---HHHHHHHHHHHHHHS-------HHHHHHHTT-TT--EEEEEPPPBTTEEEEEEEE-S-TT----SHHHHHTSS-EEEEEEEE-TTS-EEEEEEEEE---

Foldseek 3Di:
DDDDDPPDDDPPPPPPDCLLVVQVLVQVQDLVNCVVLDVVLVVDPPPLADDAAEAFDFDQDQPCQLPLPCCCVPVPVPDDSDDVVVVVCRVVCSVVQRFDTDPDPVVCVVHVPRLRHQKYKYWGDADVQKIKMKIAGDPPSPDDDNDVVSRLVRQWMKIKIFGADPVSHGPDIRIDIGGND